Protein AF-A0A7J2YA83-F1 (afdb_monomer_lite)

Secondary structure (DSSP, 8-state):
-PPTT-------HHHHHHHHHHHHH-TTTTTS-HHHHHHHHHHHHHHHHHHHHHH-TTEEEEEEETTEEEEEETTTTEEEEEEE-SS-EEETTTSSSSSHHHHHHHH-HHHHHHHHHTT--PPPP---

Sequence (128 aa):
MVRKGYAQLVLKEEDAKKIEQFIKGNEKYKDRTLSSAIKLILFEVMENDEYLRRYGPFLKWIGPHDNLLLLYDHFLGKTVEIEVHEKMMYCREDEESDCVHIGFCFAIPEVYKILGERGFKPPKVKAK

Radius of gyration: 19.61 Å; chains: 1; bounding box: 57×27×46 Å

Foldseek 3Di:
DDPPPDDDDDDDPVVLVVLLVVQCPDPVRNPDDSVVSVVVVVVVVVVVVVCCVVPVPQKAFDQDDDQWTWIQGPVVRGIWTWGQDLEFIATPVVRGRDDPNNVVCVVDPVSVVVNVVRNHDDDDPDDD

pLDDT: mean 87.8, std 8.44, range [57.44, 97.0]

Structure (mmCIF, N/CA/C/O backbone):
data_AF-A0A7J2YA83-F1
#
_entry.id   AF-A0A7J2YA83-F1
#
loop_
_atom_site.group_PDB
_atom_site.id
_atom_site.type_symbol
_atom_site.label_atom_id
_atom_site.label_alt_id
_atom_site.label_comp_id
_atom_site.label_asym_id
_atom_site.label_entity_id
_atom_site.label_seq_id
_atom_site.pdbx_PDB_ins_code
_atom_site.Cartn_x
_atom_site.Cartn_y
_atom_site.Cartn_z
_atom_site.occupancy
_atom_site.B_iso_or_equiv
_atom_site.auth_seq_id
_atom_site.auth_comp_id
_atom_site.auth_asym_id
_atom_site.auth_atom_id
_atom_site.pdbx_PDB_model_num
ATOM 1 N N . MET A 1 1 ? -31.921 -6.169 20.401 1.00 57.44 1 MET A N 1
ATOM 2 C CA . MET A 1 1 ? -32.457 -5.470 19.211 1.00 57.44 1 MET A CA 1
ATOM 3 C C . MET A 1 1 ? -31.598 -4.250 18.940 1.00 57.44 1 MET A C 1
ATOM 5 O O . MET A 1 1 ? -31.315 -3.507 19.874 1.00 57.44 1 MET A O 1
ATOM 9 N N . VAL A 1 2 ? -31.146 -4.072 17.701 1.00 69.06 2 VAL A N 1
ATOM 10 C CA . VAL A 1 2 ? -30.372 -2.892 17.287 1.00 69.06 2 VAL A CA 1
ATOM 11 C C . VAL A 1 2 ? -31.286 -1.660 17.325 1.00 69.06 2 VAL A C 1
ATOM 13 O O . VAL A 1 2 ? -32.469 -1.764 16.996 1.00 69.06 2 VAL A O 1
ATOM 16 N N . ARG A 1 3 ? -30.776 -0.503 17.770 1.00 75.94 3 ARG A N 1
ATOM 17 C CA . ARG A 1 3 ? -31.558 0.747 17.803 1.00 75.94 3 ARG A CA 1
ATOM 18 C C . ARG A 1 3 ? -31.971 1.147 16.381 1.00 75.94 3 ARG A C 1
ATOM 20 O O . ARG A 1 3 ? -31.199 0.979 15.441 1.00 75.94 3 ARG A O 1
ATOM 27 N N . LYS A 1 4 ? -33.172 1.714 16.223 1.00 76.94 4 LYS A N 1
ATOM 28 C CA . LYS A 1 4 ? -33.673 2.213 14.931 1.00 76.94 4 LYS A CA 1
ATOM 29 C C . LYS A 1 4 ? -32.660 3.202 14.327 1.00 76.94 4 LYS A C 1
ATOM 31 O O . LYS A 1 4 ? -32.247 4.132 15.011 1.00 76.94 4 LYS A O 1
ATOM 36 N N . GLY A 1 5 ? -32.250 2.972 13.078 1.00 82.31 5 GLY A N 1
ATOM 37 C CA . GLY A 1 5 ? -31.234 3.775 12.379 1.00 82.31 5 GLY A CA 1
ATOM 38 C C . GLY A 1 5 ? -29.785 3.285 12.517 1.00 82.31 5 GLY A C 1
ATOM 39 O O . GLY A 1 5 ? -28.895 3.890 11.929 1.00 82.31 5 GLY A O 1
ATOM 40 N N . TYR A 1 6 ? -29.535 2.196 13.249 1.00 83.81 6 TYR A N 1
ATOM 41 C CA . TYR A 1 6 ? -28.209 1.586 13.371 1.00 83.81 6 TYR A CA 1
ATOM 42 C C . TYR A 1 6 ? -28.173 0.222 12.676 1.00 83.81 6 TYR A C 1
ATOM 44 O O . TYR A 1 6 ? -29.142 -0.535 12.724 1.00 83.81 6 TYR A O 1
ATOM 52 N N . ALA A 1 7 ? -27.039 -0.094 12.052 1.00 85.44 7 ALA A N 1
ATOM 53 C CA . ALA A 1 7 ? -26.751 -1.405 11.478 1.00 85.44 7 ALA A CA 1
ATOM 54 C C . ALA A 1 7 ? -25.853 -2.220 12.423 1.00 85.44 7 ALA A C 1
ATOM 56 O O . ALA A 1 7 ? -25.074 -1.650 13.190 1.00 85.44 7 ALA A O 1
ATOM 57 N N . GLN A 1 8 ? -25.954 -3.549 12.362 1.00 86.31 8 GLN A N 1
ATOM 58 C CA . GLN A 1 8 ? -25.081 -4.463 13.101 1.00 86.31 8 GLN A CA 1
ATOM 59 C C . GLN A 1 8 ? -24.107 -5.144 12.143 1.00 86.31 8 GLN A C 1
ATOM 61 O O . GLN A 1 8 ? -24.513 -5.673 11.113 1.00 86.31 8 GLN A O 1
ATOM 66 N N . LEU A 1 9 ? -22.829 -5.151 12.520 1.00 86.88 9 LEU A N 1
ATOM 67 C CA . LEU A 1 9 ? -21.785 -5.929 11.866 1.00 86.88 9 LEU A CA 1
ATOM 68 C C . LEU A 1 9 ? -21.509 -7.170 12.717 1.00 86.88 9 LEU A C 1
ATOM 70 O O . LEU A 1 9 ? -21.275 -7.053 13.920 1.00 86.88 9 LEU A O 1
ATOM 74 N N . VAL A 1 10 ? -21.562 -8.349 12.102 1.00 90.56 10 VAL A N 1
ATOM 75 C CA . VAL A 1 10 ? -21.234 -9.615 12.765 1.00 90.56 10 VAL A CA 1
ATOM 76 C C . VAL A 1 10 ? -19.814 -9.996 12.380 1.00 90.56 10 VAL A C 1
ATOM 78 O O . VAL A 1 10 ? -19.488 -10.069 11.199 1.00 90.56 10 VAL A O 1
ATOM 81 N N . LEU A 1 11 ? -18.980 -10.233 13.385 1.00 90.31 11 LEU A N 1
ATOM 82 C CA . LEU A 1 11 ? -17.595 -10.659 13.232 1.00 90.31 11 LEU A CA 1
ATOM 83 C C . LEU A 1 11 ? -17.389 -11.923 14.054 1.00 90.31 11 LEU A C 1
ATOM 85 O O . LEU A 1 11 ? -18.020 -12.094 15.102 1.00 90.31 11 LEU A O 1
ATOM 89 N N . LYS A 1 12 ? -16.482 -12.794 13.609 1.00 95.81 12 LYS A N 1
ATOM 90 C CA . LYS A 1 12 ? -15.983 -13.846 14.490 1.00 95.81 12 LYS A CA 1
ATOM 91 C C . LYS A 1 12 ? -15.244 -13.204 15.659 1.00 95.81 12 LYS A C 1
ATOM 93 O O . LYS A 1 12 ? -14.609 -12.160 15.512 1.00 95.81 12 LYS A O 1
ATOM 98 N N . GLU A 1 13 ? -15.290 -13.854 16.815 1.00 93.62 13 GLU A N 1
ATOM 99 C CA . GLU A 1 13 ? -14.645 -13.339 18.025 1.00 93.62 13 GLU A CA 1
ATOM 100 C C . GLU A 1 13 ? -13.128 -13.149 17.839 1.00 93.62 13 GLU A C 1
ATOM 102 O O . GLU A 1 13 ? -12.557 -12.160 18.296 1.00 93.62 13 GLU A O 1
ATOM 107 N N . GLU A 1 14 ? -12.482 -14.065 17.112 1.00 95.56 14 GLU A N 1
ATOM 108 C CA . GLU A 1 14 ? -11.058 -13.983 16.769 1.00 95.56 14 GLU A CA 1
ATOM 109 C C . GLU A 1 14 ? -10.712 -12.740 15.935 1.00 95.56 14 GLU A C 1
ATOM 111 O O . GLU A 1 14 ? -9.701 -12.083 16.190 1.00 95.56 14 GLU A O 1
ATOM 116 N N . ASP A 1 15 ? -11.569 -12.372 14.984 1.00 94.38 15 ASP A N 1
ATOM 117 C CA . ASP A 1 15 ? -11.356 -11.220 14.108 1.00 94.38 15 ASP A CA 1
ATOM 118 C C . ASP A 1 15 ? -11.608 -9.912 14.862 1.00 94.38 15 ASP A C 1
ATOM 120 O O . ASP A 1 15 ? -10.829 -8.965 14.743 1.00 94.38 15 ASP A O 1
ATOM 124 N N . ALA A 1 16 ? -12.635 -9.881 15.718 1.00 92.56 16 ALA A N 1
ATOM 125 C CA . ALA A 1 16 ? -12.902 -8.742 16.594 1.00 92.56 16 ALA A CA 1
ATOM 126 C C . ALA A 1 16 ? -11.708 -8.452 17.521 1.00 92.56 16 ALA A C 1
ATOM 128 O O . ALA A 1 16 ? -11.274 -7.303 17.628 1.00 92.56 16 ALA A O 1
ATOM 129 N N . LYS A 1 17 ? -11.114 -9.495 18.118 1.00 94.56 17 LYS A N 1
ATOM 130 C CA . LYS A 1 17 ? -9.911 -9.375 18.960 1.00 94.56 17 LYS A CA 1
ATOM 131 C C . LYS A 1 17 ? -8.716 -8.806 18.190 1.00 94.56 17 LYS A C 1
ATOM 133 O O . LYS A 1 17 ? -8.033 -7.923 18.709 1.00 94.56 17 LYS A O 1
ATOM 138 N N . LYS A 1 18 ? -8.475 -9.262 16.954 1.00 95.50 18 LYS A N 1
ATOM 139 C CA . LYS A 1 18 ? -7.401 -8.723 16.095 1.00 95.50 18 LYS A CA 1
ATOM 140 C C . LYS A 1 18 ? -7.614 -7.241 15.777 1.00 95.50 18 LYS A C 1
ATOM 142 O O . LYS A 1 18 ? -6.677 -6.452 15.879 1.00 95.50 18 LYS A O 1
ATOM 147 N N . ILE A 1 19 ? -8.843 -6.854 15.434 1.00 94.62 19 ILE A N 1
ATOM 148 C CA . ILE A 1 19 ? -9.189 -5.457 15.132 1.00 94.62 19 ILE A CA 1
ATOM 149 C C . ILE A 1 19 ? -8.993 -4.571 16.368 1.00 94.62 19 ILE A C 1
ATOM 151 O O . ILE A 1 19 ? -8.415 -3.490 16.266 1.00 94.62 19 ILE A O 1
ATOM 155 N N . GLU A 1 20 ? -9.409 -5.028 17.550 1.00 93.50 20 GLU A N 1
ATOM 156 C CA . GLU A 1 20 ? -9.183 -4.287 18.795 1.00 93.50 20 GLU A CA 1
ATOM 157 C C . GLU A 1 20 ? -7.698 -4.085 19.105 1.00 93.50 20 GLU A C 1
ATOM 159 O O . GLU A 1 20 ? -7.304 -2.998 19.530 1.00 93.50 20 GLU A O 1
ATOM 164 N N . GLN A 1 21 ? -6.872 -5.113 18.897 1.00 94.88 21 GLN A N 1
ATOM 165 C CA . GLN A 1 21 ? -5.423 -5.008 19.079 1.00 94.88 21 GLN A CA 1
ATOM 166 C C . GLN A 1 21 ? -4.818 -3.981 18.118 1.00 94.88 21 GLN A C 1
ATOM 168 O O . GLN A 1 21 ? -4.043 -3.129 18.554 1.00 94.88 21 GLN A O 1
ATOM 173 N N . PHE A 1 22 ? -5.222 -4.008 16.844 1.00 94.88 22 PHE A N 1
ATOM 174 C CA . PHE A 1 22 ? -4.803 -3.015 15.853 1.00 94.88 22 PHE A CA 1
ATOM 175 C C . PHE A 1 22 ? -5.182 -1.587 16.275 1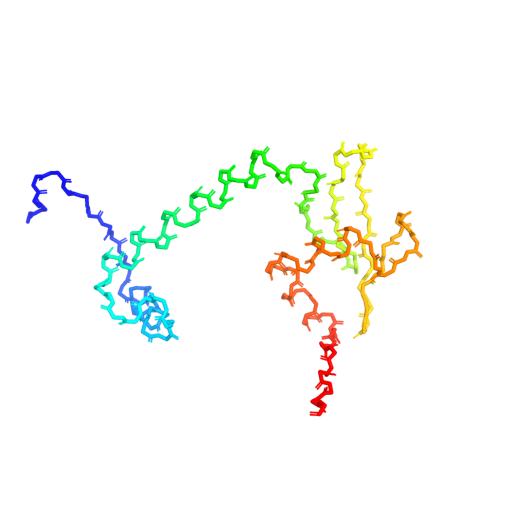.00 94.88 22 PHE A C 1
ATOM 177 O O . PHE A 1 22 ? -4.342 -0.690 16.233 1.00 94.88 22 PHE A O 1
ATOM 184 N N . ILE A 1 23 ? -6.420 -1.374 16.736 1.00 95.00 23 ILE A N 1
ATOM 185 C CA . ILE A 1 23 ? -6.904 -0.055 17.176 1.00 95.00 23 ILE A CA 1
ATOM 186 C C . ILE A 1 23 ? -6.112 0.453 18.381 1.00 95.00 23 ILE A C 1
ATOM 188 O O . ILE A 1 23 ? -5.679 1.603 18.381 1.00 95.00 23 ILE A O 1
ATOM 192 N N . LYS A 1 24 ? -5.888 -0.397 19.391 1.00 93.06 24 LYS A N 1
ATOM 193 C CA . LYS A 1 24 ? -5.131 -0.032 20.601 1.00 93.06 24 LYS A CA 1
ATOM 194 C C . LYS A 1 24 ? -3.661 0.269 20.302 1.00 93.06 24 LYS A C 1
ATOM 196 O O . LYS A 1 24 ? -3.073 1.115 20.968 1.00 93.06 24 LYS A O 1
ATOM 201 N N . GLY A 1 25 ? -3.081 -0.411 19.314 1.00 93.50 25 GLY A N 1
ATOM 202 C CA . GLY A 1 25 ? -1.699 -0.199 18.881 1.00 93.50 25 GLY A CA 1
ATOM 203 C C . GLY A 1 25 ? -1.493 1.026 17.986 1.00 93.50 25 GLY A C 1
ATOM 204 O O . GLY A 1 25 ? -0.351 1.404 17.742 1.00 93.50 25 GLY A O 1
ATOM 205 N N . ASN A 1 26 ? -2.563 1.653 17.491 1.00 93.19 26 ASN A N 1
ATOM 206 C CA . ASN A 1 26 ? -2.477 2.774 16.561 1.00 93.19 26 ASN A CA 1
ATOM 207 C C . ASN A 1 26 ? -2.811 4.098 17.261 1.00 93.19 26 ASN A C 1
ATOM 209 O O . ASN A 1 26 ? -3.936 4.306 17.716 1.00 93.19 26 ASN A O 1
ATOM 213 N N . GLU A 1 27 ? -1.858 5.034 17.299 1.00 92.56 27 GLU A N 1
ATOM 214 C CA . GLU A 1 27 ? -2.024 6.322 17.988 1.00 92.56 27 GLU A CA 1
ATOM 215 C C . GLU A 1 27 ? -3.231 7.138 17.522 1.00 92.56 27 GLU A C 1
ATOM 217 O O . GLU A 1 27 ? -3.829 7.855 18.322 1.00 92.56 27 GLU A O 1
ATOM 222 N N . LYS A 1 28 ? -3.629 6.995 16.256 1.00 92.12 28 LYS A N 1
ATOM 223 C CA . LYS A 1 28 ? -4.770 7.706 15.671 1.00 92.12 28 LYS A CA 1
ATOM 224 C C . LYS A 1 28 ? -6.120 7.214 16.209 1.00 92.12 28 LYS A C 1
ATOM 226 O O . LYS A 1 28 ? -7.102 7.967 16.217 1.00 92.12 28 LYS A O 1
ATOM 231 N N . TYR A 1 29 ? -6.189 5.951 16.633 1.00 93.50 29 TYR A N 1
ATOM 232 C CA . TYR A 1 29 ? -7.442 5.283 16.992 1.00 93.50 29 TYR A CA 1
ATOM 233 C C . TYR A 1 29 ? -7.509 4.812 18.452 1.00 93.50 29 TYR A C 1
ATOM 235 O O . TYR A 1 29 ? -8.612 4.529 18.916 1.00 93.50 29 TYR A O 1
ATOM 243 N N . LYS A 1 30 ? -6.383 4.761 19.178 1.00 89.44 30 LYS A N 1
ATOM 244 C CA . LYS A 1 30 ? -6.266 4.160 20.522 1.00 89.44 30 LYS A CA 1
ATOM 245 C C . LYS A 1 30 ? -7.281 4.661 21.556 1.00 89.44 30 LYS A C 1
ATOM 247 O O . LYS A 1 30 ? -7.748 3.870 22.368 1.00 89.44 30 LYS A O 1
ATOM 252 N N . ASP A 1 31 ? -7.675 5.933 21.485 1.00 92.25 31 ASP A N 1
ATOM 253 C CA . ASP A 1 31 ? -8.600 6.564 22.442 1.00 92.25 31 ASP A CA 1
ATOM 254 C C . ASP A 1 31 ? -10.077 6.507 21.994 1.00 92.25 31 ASP A C 1
ATOM 256 O O . ASP A 1 31 ? -10.953 7.147 22.580 1.00 92.25 31 ASP A O 1
ATOM 260 N N . ARG A 1 32 ? -10.384 5.763 20.923 1.00 91.94 32 ARG A N 1
ATOM 261 C CA . ARG A 1 32 ? -11.735 5.654 20.353 1.00 91.94 32 ARG A CA 1
ATOM 262 C C . ARG A 1 32 ? -12.393 4.334 20.739 1.00 91.94 32 ARG A C 1
ATOM 264 O O . ARG A 1 32 ? -11.751 3.298 20.876 1.00 91.94 32 ARG A O 1
ATOM 271 N N . THR A 1 33 ? -13.722 4.346 20.833 1.00 92.31 33 THR A N 1
ATOM 272 C CA . THR A 1 33 ? -14.493 3.099 20.928 1.00 92.31 33 THR A CA 1
ATOM 273 C C . THR A 1 33 ? -14.324 2.273 19.652 1.00 92.31 33 THR A C 1
ATOM 275 O O . THR A 1 33 ? -14.177 2.837 18.566 1.00 92.31 33 THR A O 1
ATOM 278 N N . LEU A 1 34 ? -14.429 0.943 19.762 1.00 90.00 34 LEU A N 1
ATOM 279 C CA . LEU A 1 34 ? -14.307 0.016 18.629 1.00 90.00 34 LEU A CA 1
ATOM 280 C C . LEU A 1 34 ? -15.185 0.434 17.437 1.00 90.00 34 LEU A C 1
ATOM 282 O O . LEU A 1 34 ? -14.709 0.543 16.313 1.00 90.00 34 LEU A O 1
ATOM 286 N N . SER A 1 35 ? -16.458 0.750 17.692 1.00 90.38 35 SER A N 1
ATOM 287 C CA . SER A 1 35 ? -17.397 1.179 16.648 1.00 90.38 35 SER A CA 1
ATOM 288 C C . SER A 1 35 ? -16.992 2.502 15.982 1.00 90.38 35 SER A C 1
ATOM 290 O O . SER A 1 35 ? -17.102 2.626 14.763 1.00 90.38 35 SER A O 1
ATOM 292 N N . SER A 1 36 ? -16.497 3.475 16.754 1.00 92.62 36 SER A N 1
ATOM 293 C CA . SER A 1 36 ? -16.048 4.771 16.227 1.00 92.62 36 SER A CA 1
ATOM 294 C C . SER A 1 36 ? -14.773 4.633 15.392 1.00 92.62 36 SER A C 1
ATOM 296 O O . SER A 1 36 ? -14.686 5.196 14.302 1.00 92.62 36 SER A O 1
ATOM 298 N N . ALA A 1 37 ? -13.813 3.834 15.866 1.00 95.12 37 ALA A N 1
ATOM 299 C CA . ALA A 1 37 ? -12.575 3.549 15.152 1.00 95.12 37 ALA A CA 1
ATOM 300 C C . ALA A 1 37 ? -12.835 2.805 13.834 1.00 95.12 37 ALA A C 1
ATOM 302 O O . ALA A 1 37 ? -12.369 3.256 12.793 1.00 95.12 37 ALA A O 1
ATOM 303 N N . ILE A 1 38 ? -13.640 1.733 13.851 1.00 93.81 38 ILE A N 1
ATOM 304 C CA . ILE A 1 38 ? -14.002 0.983 12.634 1.00 93.81 38 ILE A CA 1
ATOM 305 C C . ILE A 1 38 ? -14.686 1.899 11.618 1.00 93.81 38 ILE A C 1
ATOM 307 O O . ILE A 1 38 ? -14.340 1.875 10.440 1.00 93.81 38 ILE A O 1
ATOM 311 N N . LYS A 1 39 ? -15.631 2.735 12.065 1.00 93.62 39 LYS A N 1
ATOM 312 C CA . LYS A 1 39 ? -16.316 3.695 11.191 1.00 93.62 39 LYS A CA 1
ATOM 313 C C . LYS A 1 39 ? -15.328 4.655 10.521 1.00 93.62 39 LYS A C 1
ATOM 315 O O . LYS A 1 39 ? -15.442 4.890 9.324 1.00 93.62 39 LYS A O 1
ATOM 320 N N . LEU A 1 40 ? -14.381 5.200 11.284 1.00 94.44 40 LEU A N 1
ATOM 321 C CA . LEU A 1 40 ? -13.370 6.112 10.753 1.00 94.44 40 LEU A CA 1
ATOM 322 C C . LEU A 1 40 ? -12.447 5.410 9.750 1.00 94.44 40 LEU A C 1
ATOM 324 O O . LEU A 1 40 ? -12.254 5.928 8.658 1.00 94.44 40 LEU A O 1
ATOM 328 N N . ILE A 1 41 ? -11.947 4.217 10.086 1.00 94.38 41 ILE A N 1
ATOM 329 C CA . ILE A 1 41 ? -11.100 3.410 9.195 1.00 94.38 41 ILE A CA 1
ATOM 330 C C . ILE A 1 41 ? -11.820 3.139 7.869 1.00 94.38 41 ILE A C 1
ATOM 332 O O . ILE A 1 41 ? -11.243 3.339 6.805 1.00 94.38 41 ILE A O 1
ATOM 336 N N . LEU A 1 42 ? -13.090 2.726 7.918 1.00 94.00 42 LEU A N 1
ATOM 337 C CA . LEU A 1 42 ? -13.871 2.462 6.709 1.00 94.00 42 LEU A CA 1
ATOM 338 C C . LEU A 1 42 ? -14.051 3.720 5.855 1.00 94.00 42 LEU A C 1
ATOM 340 O O . LEU A 1 42 ? -13.884 3.646 4.642 1.00 94.00 42 LEU A O 1
ATOM 344 N N . PHE A 1 43 ? -14.350 4.869 6.465 1.00 94.31 43 PHE A N 1
ATOM 345 C CA . PHE A 1 43 ? -14.468 6.114 5.708 1.00 94.31 43 PHE A CA 1
ATOM 346 C C . PHE A 1 43 ? -13.151 6.559 5.085 1.00 94.31 43 PHE A C 1
ATOM 348 O O . PHE A 1 43 ? -13.160 6.981 3.936 1.00 94.31 43 PHE A O 1
ATOM 355 N N . GLU A 1 44 ? -12.031 6.410 5.788 1.00 92.50 44 GLU A N 1
ATOM 356 C CA . GLU A 1 44 ? -10.711 6.732 5.239 1.00 92.50 44 GLU A CA 1
ATOM 357 C C . GLU A 1 44 ? -10.369 5.839 4.043 1.00 92.50 44 GLU A C 1
ATOM 359 O O . GLU A 1 44 ? -9.866 6.326 3.035 1.00 92.50 44 GLU A O 1
ATOM 364 N N . VAL A 1 45 ? -10.696 4.544 4.113 1.00 90.69 45 VAL A N 1
ATOM 365 C CA . VAL A 1 45 ? -10.540 3.628 2.973 1.00 90.69 45 VAL A CA 1
ATOM 366 C C . VAL A 1 45 ? -11.409 4.070 1.794 1.00 90.69 45 VAL A C 1
ATOM 368 O O . VAL A 1 45 ? -10.917 4.121 0.670 1.00 90.69 45 VAL A O 1
ATOM 371 N N . MET A 1 46 ? -12.676 4.417 2.038 1.00 88.38 46 MET A N 1
ATOM 372 C CA . MET A 1 46 ? -13.598 4.864 0.986 1.00 88.38 46 MET A CA 1
ATOM 373 C C . MET A 1 46 ? -13.157 6.180 0.337 1.00 88.38 46 MET A C 1
ATOM 375 O O . MET A 1 46 ? -13.207 6.301 -0.884 1.00 88.38 46 MET A O 1
ATOM 379 N N . GLU A 1 47 ? -12.731 7.153 1.141 1.00 88.12 47 GLU A N 1
ATOM 380 C CA . GLU A 1 47 ? -12.263 8.454 0.666 1.00 88.12 47 GLU A CA 1
ATOM 381 C C . GLU A 1 47 ? -10.984 8.295 -0.161 1.00 88.12 47 GLU A C 1
ATOM 383 O O . GLU A 1 47 ? -10.930 8.757 -1.299 1.00 88.12 47 GLU A O 1
ATOM 388 N N . ASN A 1 48 ? -9.990 7.566 0.356 1.00 84.75 48 ASN A N 1
ATOM 389 C CA . ASN A 1 48 ? -8.751 7.296 -0.374 1.00 84.75 48 ASN A CA 1
ATOM 390 C C . ASN A 1 48 ? -9.022 6.590 -1.707 1.00 84.75 48 ASN A C 1
ATOM 392 O O . ASN A 1 48 ? -8.432 6.952 -2.722 1.00 84.75 48 ASN A O 1
ATOM 396 N N . ASP A 1 49 ? -9.934 5.620 -1.727 1.00 80.88 49 ASP A N 1
ATOM 397 C CA . ASP A 1 49 ? -10.319 4.923 -2.951 1.00 80.88 49 ASP A CA 1
ATOM 398 C C . ASP A 1 49 ? -11.016 5.857 -3.964 1.00 80.88 49 ASP A C 1
ATOM 400 O O . ASP A 1 49 ? -10.735 5.785 -5.162 1.00 80.88 49 ASP A O 1
ATOM 404 N N . GLU A 1 50 ? -11.857 6.798 -3.515 1.00 79.81 50 GLU A N 1
ATOM 405 C CA . GLU A 1 50 ? -12.433 7.831 -4.390 1.00 79.81 50 GLU A CA 1
ATOM 406 C C . GLU A 1 50 ? -11.354 8.764 -4.963 1.00 79.81 50 GLU A C 1
ATOM 408 O O . GLU A 1 50 ? -11.346 9.028 -6.171 1.00 79.81 50 GLU A O 1
ATOM 413 N N . TYR A 1 51 ? -10.425 9.241 -4.127 1.00 77.94 51 TYR A N 1
ATOM 414 C CA . TYR A 1 51 ? -9.315 10.089 -4.572 1.00 77.94 51 TYR A CA 1
ATOM 415 C C . TYR A 1 51 ? -8.423 9.364 -5.582 1.00 77.94 51 TYR A C 1
ATOM 417 O O . TYR A 1 51 ? -8.099 9.934 -6.625 1.00 77.94 51 TYR A O 1
ATOM 425 N N . LEU A 1 52 ? -8.072 8.102 -5.324 1.00 72.62 52 LEU A N 1
ATOM 426 C CA . LEU A 1 52 ? -7.271 7.289 -6.239 1.00 72.62 52 LEU A CA 1
ATOM 427 C C . LEU A 1 52 ? -8.002 7.045 -7.563 1.00 72.62 52 LEU A C 1
ATOM 429 O O . LEU A 1 52 ? -7.397 7.193 -8.624 1.00 72.62 52 LEU A O 1
ATOM 433 N N . ARG A 1 53 ? -9.310 6.762 -7.536 1.00 69.94 53 ARG A N 1
ATOM 434 C CA . ARG A 1 53 ? -10.109 6.619 -8.764 1.00 69.94 53 ARG A CA 1
ATOM 435 C C . ARG A 1 53 ? -10.202 7.918 -9.566 1.00 69.94 53 ARG A C 1
ATOM 437 O O . ARG A 1 53 ? -10.211 7.863 -10.793 1.00 69.94 53 ARG A O 1
ATOM 444 N N . ARG A 1 54 ? -10.284 9.075 -8.900 1.00 69.94 54 ARG A N 1
ATOM 445 C CA . ARG A 1 54 ? -10.440 10.384 -9.560 1.00 69.94 54 ARG A CA 1
ATOM 446 C C . ARG A 1 54 ? -9.119 10.965 -10.069 1.00 69.94 54 ARG A C 1
ATOM 448 O O . ARG A 1 54 ? -9.114 11.579 -11.130 1.00 69.94 54 ARG A O 1
ATOM 455 N N . TYR A 1 55 ? -8.028 10.789 -9.327 1.00 67.12 55 TYR A N 1
ATOM 456 C CA . TYR A 1 55 ? -6.761 11.491 -9.573 1.00 67.12 55 TYR A CA 1
ATOM 457 C C . TYR A 1 55 ? -5.558 10.569 -9.787 1.00 67.12 55 TYR A C 1
ATOM 459 O O . TYR A 1 55 ? -4.534 11.027 -10.281 1.00 67.12 55 TYR A O 1
ATOM 467 N N . GLY A 1 56 ? -5.660 9.289 -9.424 1.00 64.50 56 GLY A N 1
ATOM 468 C CA . GLY A 1 56 ? -4.582 8.309 -9.538 1.00 64.50 56 GLY A CA 1
ATOM 469 C C . GLY A 1 56 ? -4.654 7.280 -10.678 1.00 64.50 56 GLY A C 1
ATOM 470 O O . GLY A 1 56 ? -3.810 6.388 -10.647 1.00 64.50 56 GLY A O 1
ATOM 471 N N . PRO A 1 57 ? -5.564 7.314 -11.682 1.00 63.59 57 PRO A N 1
ATOM 472 C CA . PRO A 1 57 ? -5.722 6.193 -12.617 1.00 63.59 57 PRO A CA 1
ATOM 473 C C . PRO A 1 57 ? -4.595 6.082 -13.653 1.00 63.59 57 PRO A C 1
ATOM 475 O O . PRO A 1 57 ? -4.753 5.389 -14.647 1.00 63.59 57 PRO A O 1
ATOM 478 N N . PHE A 1 58 ? -3.478 6.782 -13.476 1.00 80.50 58 PHE A N 1
ATOM 479 C CA . PHE A 1 58 ? -2.398 6.800 -14.454 1.00 80.50 58 PHE A CA 1
ATOM 480 C C . PHE A 1 58 ? -1.550 5.535 -14.409 1.00 80.50 58 PHE A C 1
ATOM 482 O O . PHE A 1 58 ? -1.170 5.023 -15.455 1.00 80.50 58 PHE A O 1
ATOM 489 N N . LEU A 1 59 ? -1.320 4.997 -13.212 1.00 87.50 59 LEU A N 1
ATOM 490 C CA . LEU A 1 59 ? -0.587 3.757 -13.006 1.00 87.50 59 LEU A CA 1
ATOM 491 C C . LEU A 1 59 ? -1.479 2.766 -12.268 1.00 87.50 59 LEU A C 1
ATOM 493 O O . LEU A 1 59 ? -2.109 3.097 -11.262 1.00 87.50 59 LEU A O 1
ATOM 497 N N . LYS A 1 60 ? -1.539 1.536 -12.769 1.00 89.62 60 LYS A N 1
ATOM 498 C CA . LYS A 1 60 ? -2.355 0.470 -12.190 1.00 89.62 60 LYS A CA 1
ATOM 499 C C . LYS A 1 60 ? -1.494 -0.733 -11.853 1.00 89.62 60 LYS A C 1
ATOM 501 O O . LYS A 1 60 ? -0.823 -1.288 -12.718 1.00 89.62 60 LYS A O 1
ATOM 506 N N . TRP A 1 61 ? -1.592 -1.187 -10.608 1.00 91.06 61 TRP A N 1
ATOM 507 C CA . TRP A 1 61 ? -1.025 -2.461 -10.183 1.00 91.06 61 TRP A CA 1
ATOM 508 C C . TRP A 1 61 ? -1.715 -3.628 -10.900 1.00 91.06 61 TRP A C 1
ATOM 510 O O . TRP A 1 61 ? -2.939 -3.762 -10.821 1.00 91.06 61 TRP A O 1
ATOM 520 N N . ILE A 1 62 ? -0.945 -4.460 -11.608 1.00 94.19 62 ILE A N 1
ATOM 521 C CA . ILE A 1 62 ? -1.454 -5.690 -12.235 1.00 94.19 62 ILE A CA 1
ATOM 522 C C . ILE A 1 62 ? -1.157 -6.890 -11.336 1.00 94.19 62 ILE A C 1
ATOM 524 O O . ILE A 1 62 ? -2.048 -7.696 -11.070 1.00 94.19 62 ILE A O 1
ATOM 528 N N . GLY A 1 63 ? 0.086 -7.015 -10.870 1.00 93.12 63 GLY A N 1
ATOM 529 C CA . GLY A 1 63 ? 0.529 -8.170 -10.096 1.00 93.12 63 GLY A CA 1
ATOM 530 C C . GLY A 1 63 ? 1.995 -8.532 -10.342 1.00 93.12 63 GLY A C 1
ATOM 531 O O . GLY A 1 63 ? 2.645 -7.961 -11.220 1.00 93.12 63 GLY A O 1
ATOM 532 N N . PRO A 1 64 ? 2.540 -9.489 -9.576 1.00 93.62 64 PRO A N 1
ATOM 533 C CA . PRO A 1 64 ? 3.850 -10.058 -9.856 1.00 93.62 64 PRO A CA 1
ATOM 534 C C . PRO A 1 64 ? 3.795 -11.059 -11.020 1.00 93.62 64 PRO A C 1
ATOM 536 O O . PRO A 1 64 ? 2.808 -11.776 -11.187 1.00 93.62 64 PRO A O 1
ATOM 539 N N . HIS A 1 65 ? 4.892 -11.167 -11.768 1.00 92.06 65 HIS A N 1
ATOM 540 C CA . HIS A 1 65 ? 5.120 -12.233 -12.748 1.00 92.06 65 HIS A CA 1
ATOM 541 C C . HIS A 1 65 ? 6.591 -12.656 -12.693 1.00 92.06 65 HIS A C 1
ATOM 543 O O . HIS A 1 65 ? 7.467 -11.837 -12.945 1.00 92.06 65 HIS A O 1
ATOM 549 N N . ASP A 1 66 ? 6.878 -13.896 -12.295 1.00 86.75 66 ASP A N 1
ATOM 550 C CA . ASP A 1 66 ? 8.236 -14.387 -12.016 1.00 86.75 66 ASP A CA 1
ATOM 551 C C . ASP A 1 66 ? 9.026 -13.466 -11.066 1.00 86.75 66 ASP A C 1
ATOM 553 O O . ASP A 1 66 ? 8.666 -13.344 -9.893 1.00 86.75 66 ASP A O 1
ATOM 557 N N . ASN A 1 67 ? 10.071 -12.791 -11.561 1.00 83.94 67 ASN A N 1
ATOM 558 C CA . ASN A 1 67 ? 10.871 -11.793 -10.834 1.00 83.94 67 ASN A CA 1
ATOM 559 C C . ASN A 1 67 ? 10.489 -10.340 -11.159 1.00 83.94 67 ASN A C 1
ATOM 561 O O . ASN A 1 67 ? 11.140 -9.402 -10.694 1.00 83.94 67 ASN A O 1
ATOM 565 N N . LEU A 1 68 ? 9.407 -10.153 -11.908 1.00 92.56 68 LEU A N 1
ATOM 566 C CA . LEU A 1 68 ? 8.887 -8.860 -12.320 1.00 92.56 68 LEU A CA 1
ATOM 567 C C . LEU A 1 68 ? 7.706 -8.436 -11.445 1.00 92.56 68 LEU A C 1
ATOM 569 O O . LEU A 1 68 ? 7.025 -9.261 -10.817 1.00 92.56 68 LEU A O 1
ATOM 573 N N . LEU A 1 69 ? 7.493 -7.129 -11.387 1.00 94.88 69 LEU A N 1
ATOM 574 C CA . LEU A 1 69 ? 6.269 -6.483 -10.935 1.00 94.88 69 LEU A CA 1
ATOM 575 C C . LEU A 1 69 ? 5.675 -5.779 -12.157 1.00 94.88 69 LEU A C 1
ATOM 577 O O . LEU A 1 69 ? 6.379 -5.044 -12.848 1.00 94.88 69 LEU A O 1
ATOM 581 N N . LEU A 1 70 ? 4.403 -6.038 -12.442 1.00 96.75 70 LEU A N 1
ATOM 582 C CA . LEU A 1 70 ? 3.733 -5.521 -13.628 1.00 96.75 70 LEU A CA 1
ATOM 583 C C . LEU A 1 70 ? 2.837 -4.341 -13.255 1.00 96.75 70 LEU A C 1
ATOM 585 O O . LEU A 1 70 ? 1.954 -4.457 -12.394 1.00 96.75 70 LEU A O 1
ATOM 589 N N . LEU A 1 71 ? 3.038 -3.222 -13.946 1.00 94.75 71 LEU A N 1
ATOM 590 C CA . LEU A 1 71 ? 2.182 -2.043 -13.870 1.00 94.75 71 LEU A CA 1
ATOM 591 C C . LEU A 1 71 ? 1.592 -1.758 -15.244 1.00 94.75 71 LEU A C 1
ATOM 593 O O . LEU A 1 71 ? 2.265 -1.931 -16.250 1.00 94.75 71 LEU A O 1
ATOM 597 N N . TYR A 1 72 ? 0.345 -1.308 -15.306 1.00 93.94 72 TYR A N 1
ATOM 598 C CA . TYR A 1 72 ? -0.191 -0.714 -16.525 1.00 93.94 72 TYR A CA 1
ATOM 599 C C . TYR A 1 72 ? -0.055 0.802 -16.436 1.00 93.94 72 TYR A C 1
ATOM 601 O O . TYR A 1 72 ? -0.583 1.399 -15.493 1.00 93.94 72 TYR A O 1
ATOM 609 N N . ASP A 1 73 ? 0.627 1.398 -17.410 1.00 93.44 73 ASP A N 1
ATOM 610 C CA . ASP A 1 73 ? 0.706 2.844 -17.573 1.00 93.44 73 ASP A CA 1
ATOM 611 C C . ASP A 1 73 ? -0.348 3.298 -18.590 1.00 93.44 73 ASP A C 1
ATOM 613 O O . ASP A 1 73 ? -0.308 2.959 -19.776 1.00 93.44 73 ASP A O 1
ATOM 617 N N . HIS A 1 74 ? -1.323 4.068 -18.110 1.00 89.25 74 HIS A N 1
ATOM 618 C CA . HIS A 1 74 ? -2.399 4.628 -18.916 1.00 89.25 74 HIS A CA 1
ATOM 619 C C . HIS A 1 74 ? -1.958 5.809 -19.793 1.00 89.25 74 HIS A C 1
ATOM 621 O O . HIS A 1 74 ? -2.623 6.065 -20.797 1.00 89.25 74 HIS A O 1
ATOM 627 N N . PHE A 1 75 ? -0.869 6.509 -19.462 1.00 86.19 75 PHE A N 1
ATOM 628 C CA . PHE A 1 75 ? -0.278 7.528 -20.334 1.00 86.19 75 PHE A CA 1
ATOM 629 C C . PHE A 1 75 ? 0.432 6.894 -21.529 1.00 86.19 75 PHE A C 1
ATOM 631 O O . PHE A 1 75 ? 0.276 7.371 -22.653 1.00 86.19 75 PHE A O 1
ATOM 638 N N . LEU A 1 76 ? 1.177 5.810 -21.295 1.00 89.56 76 LEU A N 1
ATOM 639 C CA . LEU A 1 76 ? 1.886 5.084 -22.354 1.00 89.56 76 LEU A CA 1
ATOM 640 C C . LEU A 1 76 ? 0.999 4.062 -23.081 1.00 89.56 76 LEU A C 1
ATOM 642 O O . LEU A 1 76 ? 1.340 3.615 -24.175 1.00 89.56 76 LEU A O 1
ATOM 646 N N . GLY A 1 77 ? -0.136 3.683 -22.487 1.00 92.38 77 GLY A N 1
ATOM 647 C CA . GLY A 1 77 ? -1.070 2.706 -23.046 1.00 92.38 77 GLY A CA 1
ATOM 648 C C . GLY A 1 77 ? -0.516 1.279 -23.085 1.00 92.38 77 GLY A C 1
ATOM 649 O O . GLY A 1 77 ? -0.887 0.509 -23.973 1.00 92.38 77 GLY A O 1
ATOM 650 N N . LYS A 1 78 ? 0.388 0.923 -22.165 1.00 94.25 78 LYS A N 1
ATOM 651 C CA . LYS A 1 78 ? 1.042 -0.393 -22.135 1.00 94.25 78 LYS A CA 1
ATOM 652 C C . LYS A 1 78 ? 1.389 -0.856 -20.725 1.00 94.25 78 LYS A C 1
ATOM 654 O O . LYS A 1 78 ? 1.404 -0.082 -19.772 1.00 94.25 78 LYS A O 1
ATOM 659 N N . THR A 1 79 ? 1.679 -2.148 -20.609 1.00 96.31 79 THR A N 1
ATOM 660 C CA . THR A 1 79 ? 2.258 -2.727 -19.398 1.00 96.31 79 THR A CA 1
ATOM 661 C C . THR A 1 79 ? 3.750 -2.433 -19.353 1.00 96.31 79 THR A C 1
ATOM 663 O O . THR A 1 79 ? 4.459 -2.709 -20.318 1.00 96.31 79 THR A O 1
ATOM 666 N N . VAL A 1 80 ? 4.210 -1.902 -18.226 1.00 96.06 80 VAL A N 1
ATOM 667 C CA . VAL A 1 80 ? 5.622 -1.739 -17.897 1.00 96.06 80 VAL A CA 1
ATOM 668 C C . VAL A 1 80 ? 6.043 -2.806 -16.892 1.00 96.06 80 VAL A C 1
ATOM 670 O O . VAL A 1 80 ? 5.254 -3.282 -16.066 1.00 96.06 80 VAL A O 1
ATOM 673 N N . GLU A 1 81 ? 7.310 -3.180 -16.976 1.00 97.00 81 GLU A N 1
ATOM 674 C CA . GLU A 1 81 ? 7.897 -4.261 -16.200 1.00 97.00 81 GLU A CA 1
ATOM 675 C C . GLU A 1 81 ? 8.967 -3.710 -15.265 1.00 97.00 81 GLU A C 1
ATOM 677 O O . GLU A 1 81 ? 9.898 -3.022 -15.692 1.00 97.00 81 GLU A O 1
ATOM 682 N N . ILE A 1 82 ? 8.838 -4.042 -13.984 1.00 96.00 82 ILE A N 1
ATOM 683 C CA . ILE A 1 82 ? 9.792 -3.656 -12.951 1.00 96.00 82 ILE A CA 1
ATOM 684 C C . ILE A 1 82 ? 10.537 -4.894 -12.474 1.00 96.00 82 ILE A C 1
ATOM 686 O O . ILE A 1 82 ? 9.931 -5.820 -11.930 1.00 96.00 82 ILE A O 1
ATOM 690 N N . GLU A 1 83 ? 11.852 -4.904 -12.640 1.00 94.12 83 GLU A N 1
ATOM 691 C CA . GLU A 1 83 ? 12.718 -5.943 -12.098 1.00 94.12 83 GLU A CA 1
ATOM 692 C C . GLU A 1 83 ? 12.969 -5.715 -10.610 1.00 94.12 83 GLU A C 1
ATOM 694 O O . GLU A 1 83 ? 13.196 -4.588 -10.166 1.00 94.12 83 GLU A O 1
ATOM 699 N N . VAL A 1 84 ? 12.954 -6.797 -9.831 1.00 90.25 84 VAL A N 1
ATOM 700 C CA . VAL A 1 84 ? 13.338 -6.767 -8.416 1.00 90.25 84 VAL A CA 1
ATOM 701 C C . VAL A 1 84 ? 14.699 -7.431 -8.252 1.00 90.25 84 VAL A C 1
ATOM 703 O O . VAL A 1 84 ? 14.839 -8.636 -8.458 1.00 90.25 84 VAL A O 1
ATOM 706 N N . HIS A 1 85 ? 15.683 -6.651 -7.813 1.00 83.88 85 HIS A N 1
ATOM 707 C CA . HIS A 1 85 ? 17.002 -7.132 -7.407 1.00 83.88 85 HIS A CA 1
ATOM 708 C C . HIS A 1 85 ? 17.168 -7.023 -5.882 1.00 83.88 85 HIS A C 1
ATOM 710 O O . HIS A 1 85 ?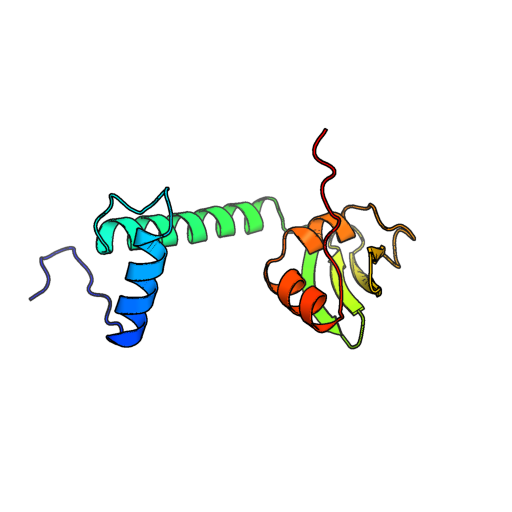 16.396 -6.347 -5.204 1.00 83.88 85 HIS A O 1
ATOM 716 N N . GLU A 1 86 ? 18.225 -7.623 -5.322 1.00 77.88 86 GLU A N 1
ATOM 717 C CA . GLU A 1 86 ? 18.459 -7.677 -3.862 1.00 77.88 86 GLU A CA 1
ATOM 718 C C . GLU A 1 86 ? 18.459 -6.308 -3.148 1.00 77.88 86 GLU A C 1
ATOM 720 O O . GLU A 1 86 ? 18.250 -6.231 -1.934 1.00 77.88 86 GLU A O 1
ATOM 725 N N . LYS A 1 87 ? 18.751 -5.217 -3.867 1.00 78.50 87 LYS A N 1
ATOM 726 C CA . LYS A 1 87 ? 18.922 -3.874 -3.283 1.00 78.50 87 LYS A CA 1
ATOM 727 C C . LYS A 1 87 ? 18.153 -2.763 -3.986 1.00 78.50 87 LYS A C 1
ATOM 729 O O . LYS A 1 87 ? 18.161 -1.638 -3.495 1.00 78.50 87 LYS A O 1
ATOM 734 N N . MET A 1 88 ? 17.537 -3.042 -5.128 1.00 85.88 88 MET A N 1
ATOM 735 C CA . MET A 1 88 ? 16.883 -2.021 -5.940 1.00 85.88 88 MET A CA 1
ATOM 736 C C . MET A 1 88 ? 15.813 -2.640 -6.827 1.00 85.88 88 MET A C 1
ATOM 738 O O . MET A 1 88 ? 15.909 -3.807 -7.205 1.00 85.88 88 MET A O 1
ATOM 742 N N . MET A 1 89 ? 14.812 -1.832 -7.155 1.00 91.44 89 MET A N 1
ATOM 743 C CA . MET A 1 89 ? 13.924 -2.095 -8.276 1.00 91.44 89 MET A CA 1
ATOM 744 C C . MET A 1 89 ? 14.453 -1.345 -9.502 1.00 91.44 89 MET A C 1
ATOM 746 O O . MET A 1 89 ? 15.066 -0.287 -9.349 1.00 91.44 89 MET A O 1
ATOM 750 N N . TYR A 1 90 ? 14.232 -1.890 -10.691 1.00 94.25 90 TYR A N 1
ATOM 751 C CA . TYR A 1 90 ? 14.656 -1.284 -11.951 1.00 94.25 90 TYR A CA 1
ATOM 752 C C . TYR A 1 90 ? 13.501 -1.290 -12.950 1.00 94.25 90 TYR A C 1
ATOM 754 O O . TYR A 1 90 ? 12.869 -2.327 -13.154 1.00 94.25 90 TYR A O 1
ATOM 762 N N . CYS A 1 91 ? 13.197 -0.136 -13.539 1.00 95.69 91 CYS A N 1
ATOM 763 C CA . CYS A 1 91 ? 12.154 -0.016 -14.547 1.00 95.69 91 CYS A CA 1
ATOM 764 C C . CYS A 1 91 ? 12.739 -0.336 -15.920 1.00 95.69 91 CYS A C 1
ATOM 766 O O . CYS A 1 91 ? 13.66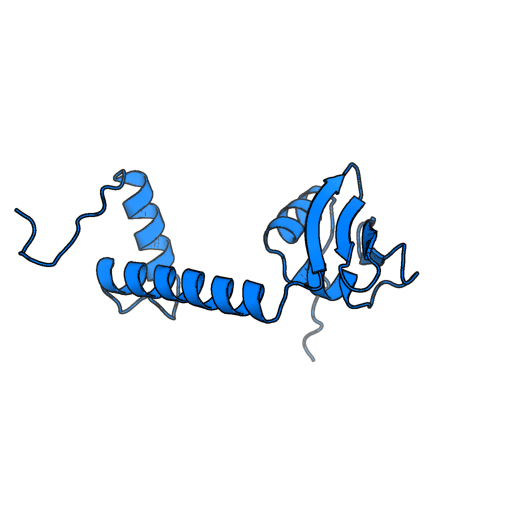4 0.339 -16.362 1.00 95.69 91 CYS A O 1
ATOM 768 N N . ARG A 1 92 ? 12.189 -1.338 -16.615 1.00 95.69 92 ARG A N 1
ATOM 769 C CA . ARG A 1 92 ? 12.616 -1.657 -17.988 1.00 95.69 92 ARG A CA 1
ATOM 770 C C . ARG A 1 92 ? 12.204 -0.600 -19.005 1.00 95.69 92 ARG A C 1
ATOM 772 O O . ARG A 1 92 ? 12.821 -0.515 -20.054 1.00 95.69 92 ARG A O 1
ATOM 779 N N . GLU A 1 93 ? 11.146 0.152 -18.712 1.00 95.31 93 GLU A N 1
ATOM 780 C CA . GLU A 1 93 ? 10.620 1.166 -19.626 1.00 95.31 93 GLU A CA 1
ATOM 781 C C . GLU A 1 93 ? 11.443 2.456 -19.590 1.00 95.31 93 GLU A C 1
ATOM 783 O O . GLU A 1 93 ? 11.850 2.948 -20.634 1.00 95.31 93 GLU A O 1
ATOM 788 N N . ASP A 1 94 ? 11.707 2.982 -18.393 1.00 93.62 94 ASP A N 1
ATOM 789 C CA . ASP A 1 94 ? 12.466 4.231 -18.218 1.00 93.62 94 ASP A CA 1
ATOM 790 C C . ASP A 1 94 ? 13.983 3.994 -18.135 1.00 93.62 94 ASP A C 1
ATOM 792 O O . ASP A 1 94 ? 14.765 4.934 -18.037 1.00 93.62 94 ASP A O 1
ATOM 796 N N . GLU A 1 95 ? 14.399 2.725 -18.123 1.00 95.62 95 GLU A N 1
ATOM 797 C CA . GLU A 1 95 ? 15.788 2.282 -17.975 1.00 95.62 95 GLU A CA 1
ATOM 798 C C . GLU A 1 95 ? 16.499 2.821 -16.716 1.00 95.62 95 GLU A C 1
ATOM 800 O O . GLU A 1 95 ? 17.731 2.898 -16.651 1.00 95.62 95 GLU A O 1
ATOM 805 N N . GLU A 1 96 ? 15.737 3.134 -15.667 1.00 94.00 96 GLU A N 1
ATOM 806 C CA . GLU A 1 96 ? 16.236 3.721 -14.426 1.00 94.00 96 GLU A CA 1
ATOM 807 C C . GLU A 1 96 ? 15.575 3.126 -13.172 1.00 94.00 96 GLU A C 1
ATOM 809 O O . GLU A 1 96 ? 14.561 2.425 -13.215 1.00 94.00 96 GLU A O 1
ATOM 814 N N . SER A 1 97 ? 16.177 3.393 -12.011 1.00 91.06 97 SER A N 1
ATOM 815 C CA . SER A 1 97 ? 15.682 2.950 -10.699 1.00 91.06 97 SER A CA 1
ATOM 816 C C . SER A 1 97 ? 15.032 4.064 -9.875 1.00 91.06 97 SER A C 1
ATOM 818 O O . SER A 1 97 ? 14.750 3.858 -8.696 1.00 91.06 97 SER A O 1
ATOM 820 N N . ASP A 1 98 ? 14.851 5.246 -10.461 1.00 92.25 98 ASP A N 1
ATOM 821 C CA . ASP A 1 98 ? 14.273 6.430 -9.816 1.00 92.25 98 ASP A CA 1
ATOM 822 C C . ASP A 1 98 ? 13.296 7.131 -10.769 1.00 92.25 98 ASP A C 1
ATOM 824 O O . ASP A 1 98 ? 13.496 8.264 -11.188 1.00 92.25 98 ASP A O 1
ATOM 828 N N . CYS A 1 99 ? 12.242 6.409 -11.147 1.00 92.31 99 CYS A N 1
ATOM 829 C CA . CYS A 1 99 ? 11.168 6.925 -11.987 1.00 92.31 99 CYS A CA 1
ATOM 830 C C . CYS A 1 99 ? 9.814 6.856 -11.273 1.00 92.31 99 CYS A C 1
ATOM 832 O O . CYS A 1 99 ? 9.656 6.247 -10.206 1.00 92.31 99 CYS A O 1
ATOM 834 N N . VAL A 1 100 ? 8.790 7.424 -11.911 1.00 90.25 100 VAL A N 1
ATOM 835 C CA . VAL A 1 100 ? 7.412 7.405 -11.402 1.00 90.25 100 VAL A CA 1
ATOM 836 C C . VAL A 1 100 ? 6.878 5.981 -11.195 1.00 90.25 100 VAL A C 1
ATOM 838 O O . VAL A 1 100 ? 6.178 5.737 -10.213 1.00 90.25 100 VAL A O 1
ATOM 841 N N . HIS A 1 101 ? 7.254 5.020 -12.046 1.00 93.19 101 HIS A N 1
ATOM 842 C CA . HIS A 1 101 ? 6.839 3.622 -11.915 1.00 93.19 101 HIS A CA 1
ATOM 843 C C . HIS A 1 101 ? 7.425 2.956 -10.666 1.00 93.19 101 HIS A C 1
ATOM 845 O O . HIS A 1 101 ? 6.725 2.241 -9.945 1.00 93.19 101 HIS A O 1
ATOM 851 N N . ILE A 1 102 ? 8.696 3.235 -10.369 1.00 93.25 102 ILE A N 1
ATOM 852 C CA . ILE A 1 102 ? 9.370 2.750 -9.159 1.00 93.25 102 ILE A CA 1
ATOM 853 C C . ILE A 1 102 ? 8.770 3.411 -7.917 1.00 93.25 102 ILE A C 1
ATOM 855 O O . ILE A 1 102 ? 8.443 2.719 -6.949 1.00 93.25 102 ILE A O 1
ATOM 859 N N . GLY A 1 103 ? 8.563 4.730 -7.959 1.00 90.31 103 GLY A N 1
ATOM 860 C CA . GLY A 1 103 ? 7.899 5.471 -6.886 1.00 90.31 103 GLY A CA 1
ATOM 861 C C . GLY A 1 103 ? 6.500 4.928 -6.585 1.00 90.31 103 GLY A C 1
ATOM 862 O O . GLY A 1 103 ? 6.151 4.718 -5.424 1.00 90.31 103 GLY A O 1
ATOM 863 N N . PHE A 1 104 ? 5.727 4.613 -7.625 1.00 90.62 104 PHE A N 1
ATOM 864 C CA . PHE A 1 104 ? 4.407 4.005 -7.487 1.00 90.62 104 PHE A CA 1
ATOM 865 C C . PHE A 1 104 ? 4.466 2.602 -6.875 1.00 90.62 104 PHE A C 1
ATOM 867 O O . PHE A 1 104 ? 3.680 2.307 -5.977 1.00 90.62 104 PHE A O 1
ATOM 874 N N . CYS A 1 105 ? 5.426 1.758 -7.271 1.00 90.81 105 CYS A N 1
ATOM 875 C CA . CYS A 1 105 ? 5.640 0.449 -6.644 1.00 90.81 105 CYS A CA 1
ATOM 876 C C . CYS A 1 105 ? 5.840 0.552 -5.125 1.00 90.81 105 CYS A C 1
ATOM 878 O O . CYS A 1 105 ? 5.279 -0.250 -4.380 1.00 90.81 105 CYS A O 1
ATOM 880 N N . PHE A 1 106 ? 6.579 1.558 -4.649 1.00 89.75 106 PHE A N 1
ATOM 881 C CA . PHE A 1 106 ? 6.748 1.795 -3.212 1.00 89.75 106 PHE A CA 1
ATOM 882 C C . PHE A 1 106 ? 5.475 2.283 -2.506 1.00 89.75 106 PHE A C 1
ATOM 884 O O . PHE A 1 106 ? 5.382 2.182 -1.287 1.00 89.75 106 PHE A O 1
ATOM 891 N N . ALA A 1 107 ? 4.474 2.781 -3.228 1.00 87.38 107 ALA A N 1
ATOM 892 C CA . ALA A 1 107 ? 3.188 3.140 -2.637 1.00 87.38 107 ALA A CA 1
ATOM 893 C C . ALA A 1 107 ? 2.249 1.930 -2.454 1.00 87.38 107 ALA A C 1
ATOM 895 O O . ALA A 1 107 ? 1.238 2.056 -1.764 1.00 87.38 107 ALA A O 1
ATOM 896 N N . ILE A 1 108 ? 2.565 0.768 -3.042 1.00 87.88 108 ILE A N 1
ATOM 897 C CA . ILE A 1 108 ? 1.717 -0.431 -3.006 1.00 87.88 108 ILE A CA 1
ATOM 898 C C . ILE A 1 108 ? 2.125 -1.332 -1.824 1.00 87.88 108 ILE A C 1
ATOM 900 O O . ILE A 1 108 ? 3.218 -1.907 -1.838 1.00 87.88 108 ILE A O 1
ATOM 904 N N . PRO A 1 109 ? 1.261 -1.541 -0.811 1.00 87.56 109 PRO A N 1
ATOM 905 C CA . PRO A 1 109 ? 1.574 -2.402 0.333 1.00 87.56 109 PRO A CA 1
ATOM 906 C C . PRO A 1 109 ? 1.951 -3.841 -0.052 1.00 87.56 109 PRO A C 1
ATOM 908 O O . PRO A 1 109 ? 2.873 -4.424 0.522 1.00 87.56 109 PRO A O 1
ATOM 911 N N . GLU A 1 110 ? 1.273 -4.415 -1.045 1.00 87.69 110 GLU A N 1
ATOM 912 C CA . GLU A 1 110 ? 1.502 -5.773 -1.543 1.00 87.69 110 GLU A CA 1
ATOM 913 C C . GLU A 1 110 ? 2.912 -5.953 -2.117 1.00 87.69 110 GLU A C 1
ATOM 915 O O . GLU A 1 110 ? 3.501 -7.029 -1.973 1.00 87.69 110 GLU A O 1
ATOM 920 N N . VAL A 1 111 ? 3.484 -4.898 -2.710 1.00 89.81 111 VAL A N 1
ATOM 921 C CA . VAL A 1 111 ? 4.845 -4.926 -3.255 1.00 89.81 111 VAL A CA 1
ATOM 922 C C . VAL A 1 111 ? 5.858 -5.192 -2.144 1.00 89.81 111 VAL A C 1
ATOM 924 O O . VAL A 1 111 ? 6.758 -6.002 -2.342 1.00 89.81 111 VAL A O 1
ATOM 927 N N . TYR A 1 112 ? 5.686 -4.640 -0.939 1.00 88.06 112 TYR A N 1
ATOM 928 C CA . TYR A 1 112 ? 6.618 -4.880 0.174 1.00 88.06 112 TYR A CA 1
ATOM 929 C C . TYR A 1 112 ? 6.692 -6.341 0.612 1.00 88.06 112 TYR A C 1
ATOM 931 O O . TYR A 1 112 ? 7.766 -6.815 0.991 1.00 88.06 112 TYR A O 1
ATOM 939 N N . LYS A 1 113 ? 5.575 -7.072 0.537 1.00 86.62 113 LYS A N 1
ATOM 940 C CA . LYS A 1 113 ? 5.572 -8.509 0.823 1.00 86.62 113 LYS A CA 1
ATOM 941 C C . LYS A 1 113 ? 6.434 -9.259 -0.197 1.00 86.62 113 LYS A C 1
ATOM 943 O O . LYS A 1 113 ? 7.294 -10.045 0.194 1.00 86.62 113 LYS A O 1
ATOM 948 N N . ILE A 1 114 ? 6.251 -8.949 -1.480 1.00 87.56 114 ILE A N 1
ATOM 949 C CA . ILE A 1 114 ? 7.009 -9.552 -2.586 1.00 87.56 114 ILE A CA 1
ATOM 950 C C . ILE A 1 114 ? 8.496 -9.193 -2.486 1.00 87.56 114 ILE A C 1
ATOM 952 O O . ILE A 1 114 ? 9.356 -10.055 -2.647 1.00 87.56 114 ILE A O 1
ATOM 956 N N . LEU A 1 115 ? 8.813 -7.934 -2.173 1.00 87.88 115 LEU A N 1
ATOM 957 C CA . LEU A 1 115 ? 10.183 -7.477 -1.948 1.00 87.88 115 LEU A CA 1
ATOM 958 C C . LEU A 1 115 ? 10.863 -8.293 -0.838 1.00 87.88 115 LEU A C 1
ATOM 960 O O . LEU A 1 115 ? 11.978 -8.777 -1.032 1.00 87.88 115 LEU A O 1
ATOM 964 N N . GLY A 1 116 ? 10.180 -8.502 0.292 1.00 85.00 116 GLY A N 1
ATOM 965 C CA . GLY A 1 116 ? 10.691 -9.323 1.392 1.00 85.00 116 GLY A CA 1
ATOM 966 C C . GLY A 1 116 ? 10.960 -10.777 0.986 1.00 85.00 116 GLY A C 1
ATOM 967 O O . GLY A 1 116 ? 12.021 -11.313 1.304 1.00 85.00 116 GLY A O 1
ATOM 968 N N . GLU A 1 117 ? 10.041 -11.396 0.239 1.00 86.00 117 GLU A N 1
ATOM 969 C CA . GLU A 1 117 ? 10.191 -12.765 -0.287 1.00 86.00 117 GLU A CA 1
ATOM 970 C C . GLU A 1 117 ? 11.358 -12.885 -1.283 1.00 86.00 117 GLU A C 1
ATOM 972 O O . GLU A 1 117 ? 12.060 -13.896 -1.297 1.00 86.00 117 GLU A O 1
ATOM 977 N N . ARG A 1 118 ? 11.618 -11.832 -2.068 1.00 85.00 118 ARG A N 1
ATO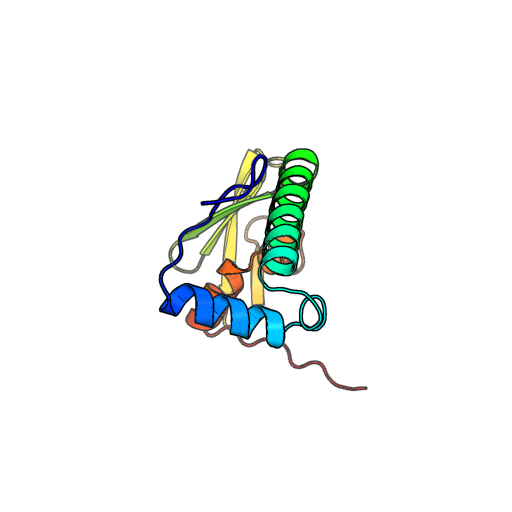M 978 C CA . ARG A 1 118 ? 12.716 -11.760 -3.051 1.00 85.00 118 ARG A CA 1
ATOM 979 C C . ARG A 1 118 ? 14.047 -11.273 -2.459 1.00 85.00 118 ARG A C 1
ATOM 981 O O . ARG A 1 118 ? 14.982 -10.976 -3.198 1.00 85.00 118 ARG A O 1
ATOM 988 N N . GLY A 1 119 ? 14.157 -11.190 -1.131 1.00 80.44 119 GLY A N 1
ATOM 989 C CA . GLY A 1 119 ? 15.407 -10.851 -0.445 1.00 80.44 119 GLY A CA 1
ATOM 990 C C . GLY A 1 119 ? 15.808 -9.376 -0.528 1.00 80.44 119 GLY A C 1
ATOM 991 O O . GLY A 1 119 ? 16.952 -9.044 -0.203 1.00 80.44 119 GLY A O 1
ATOM 992 N N . PHE A 1 120 ? 14.888 -8.490 -0.921 1.00 83.38 120 PHE A N 1
ATOM 993 C CA . PHE A 1 120 ? 15.124 -7.051 -0.926 1.00 83.38 120 PHE A CA 1
ATOM 994 C C . PHE A 1 120 ? 15.422 -6.557 0.492 1.00 83.38 120 PHE A C 1
ATOM 996 O O . PHE A 1 120 ? 14.656 -6.795 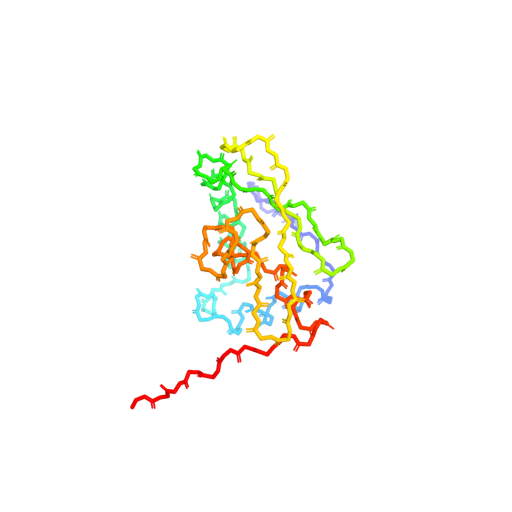1.432 1.00 83.38 120 PHE A O 1
ATOM 1003 N N . LYS A 1 121 ? 16.531 -5.833 0.653 1.00 78.06 121 LYS A N 1
ATOM 1004 C CA . LYS A 1 121 ? 16.915 -5.245 1.942 1.00 78.06 121 LYS A CA 1
ATOM 1005 C C . LYS A 1 121 ? 16.646 -3.742 1.933 1.00 78.06 121 LYS A C 1
ATOM 1007 O O . LYS A 1 121 ? 17.297 -3.037 1.161 1.00 78.06 121 LYS A O 1
ATOM 1012 N N . PRO A 1 122 ? 15.758 -3.228 2.807 1.00 72.62 122 PRO A N 1
ATOM 1013 C CA . PRO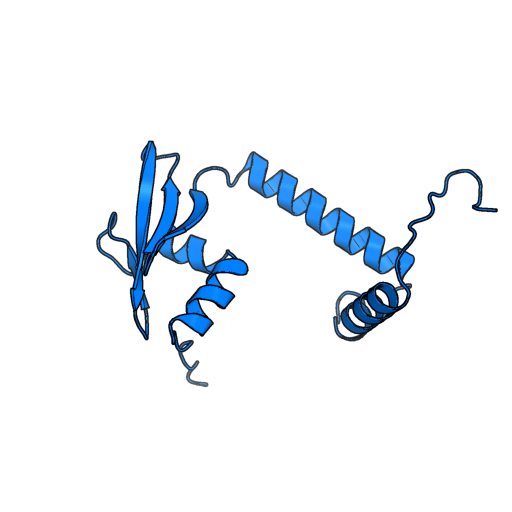 A 1 122 ? 15.502 -1.798 2.871 1.00 72.62 122 PRO A CA 1
ATOM 1014 C C . PRO A 1 122 ? 16.796 -1.036 3.204 1.00 72.62 122 PRO A C 1
ATOM 1016 O O . PRO A 1 122 ? 17.598 -1.503 4.027 1.00 72.62 122 PRO A O 1
ATOM 1019 N N . PRO A 1 123 ? 17.027 0.127 2.571 1.00 72.81 123 PRO A N 1
ATOM 1020 C CA . PRO A 1 123 ? 18.218 0.921 2.824 1.00 72.81 123 PRO A CA 1
ATOM 1021 C C . PRO A 1 123 ? 18.261 1.362 4.291 1.00 72.81 123 PRO A C 1
ATOM 1023 O O . PRO A 1 123 ? 17.262 1.784 4.871 1.00 72.81 123 PRO A O 1
ATOM 1026 N N . LYS A 1 124 ? 19.445 1.278 4.909 1.00 77.38 124 LYS A N 1
ATOM 1027 C CA . LYS A 1 124 ? 19.652 1.792 6.266 1.00 77.38 124 LYS A CA 1
ATOM 1028 C C . LYS A 1 124 ? 19.743 3.312 6.206 1.00 77.38 124 LYS A C 1
ATOM 1030 O O . LYS A 1 124 ? 20.676 3.843 5.603 1.00 77.38 124 LYS A O 1
ATOM 1035 N N . VAL A 1 125 ? 18.816 4.005 6.863 1.00 79.88 125 VAL A N 1
ATOM 1036 C CA . VAL A 1 125 ? 18.933 5.451 7.077 1.00 79.88 125 VAL A CA 1
ATOM 1037 C C . VAL A 1 125 ? 20.155 5.683 7.963 1.00 79.88 125 VAL A C 1
ATOM 1039 O O . VAL A 1 125 ? 20.202 5.218 9.103 1.00 79.88 125 VAL A O 1
ATOM 1042 N N . LYS A 1 126 ? 21.175 6.369 7.438 1.00 73.88 126 LYS A N 1
ATOM 1043 C CA . LYS A 1 126 ? 22.267 6.866 8.277 1.00 73.88 126 LYS A CA 1
ATOM 1044 C C . LYS A 1 126 ? 21.688 7.999 9.119 1.00 73.88 126 LYS A C 1
ATOM 1046 O O . LYS A 1 126 ? 21.353 9.045 8.566 1.00 73.88 126 LYS A O 1
ATOM 1051 N N . ALA A 1 127 ? 21.535 7.778 10.423 1.00 73.00 127 ALA A N 1
ATOM 1052 C CA . ALA A 1 127 ? 21.307 8.878 11.350 1.00 73.00 127 ALA A CA 1
ATOM 1053 C C . ALA A 1 127 ? 22.479 9.859 11.190 1.00 73.00 127 ALA A C 1
ATOM 1055 O O . ALA A 1 127 ? 23.637 9.433 11.238 1.00 73.00 127 ALA A O 1
ATOM 1056 N N . LYS A 1 128 ? 22.168 11.119 10.875 1.00 57.81 128 LYS A N 1
ATOM 1057 C CA . LYS A 1 128 ? 23.146 12.209 10.907 1.00 57.81 128 LYS A CA 1
ATOM 1058 C C . LYS A 1 128 ? 23.445 12.581 12.350 1.00 57.81 128 LYS A C 1
ATOM 1060 O O . LYS A 1 128 ? 22.489 12.542 13.155 1.00 57.81 128 LYS A O 1
#